Protein AF-A0A929Q102-F1 (afdb_monomer)

Structure (mmCIF, N/CA/C/O backbone):
data_AF-A0A929Q102-F1
#
_entry.id   AF-A0A929Q102-F1
#
loop_
_atom_site.group_PDB
_atom_site.id
_atom_site.type_symbol
_atom_site.label_atom_id
_atom_site.label_alt_id
_atom_site.label_comp_id
_atom_site.label_asym_id
_atom_site.label_entity_id
_atom_site.label_seq_id
_atom_site.pdbx_PDB_ins_code
_atom_site.Cartn_x
_atom_site.Cartn_y
_atom_site.Cartn_z
_atom_site.occupancy
_atom_site.B_iso_or_equiv
_atom_site.auth_seq_id
_atom_site.auth_comp_id
_atom_site.auth_asym_id
_atom_site.auth_atom_id
_atom_site.pdbx_PDB_model_num
ATOM 1 N N . MET A 1 1 ? -25.336 9.076 -2.801 1.00 55.66 1 MET A N 1
ATOM 2 C CA . MET A 1 1 ? -25.844 7.692 -2.845 1.00 55.66 1 MET A CA 1
ATOM 3 C C . MET A 1 1 ? -24.994 6.953 -3.871 1.00 55.66 1 MET A C 1
ATOM 5 O O . MET A 1 1 ? -24.786 7.518 -4.936 1.00 55.66 1 MET A O 1
ATOM 9 N N . ILE A 1 2 ? -24.391 5.815 -3.520 1.00 74.69 2 ILE A N 1
ATOM 10 C CA . ILE A 1 2 ? -23.643 4.967 -4.466 1.00 74.69 2 ILE A CA 1
ATOM 11 C C . ILE A 1 2 ? -24.562 3.792 -4.790 1.00 74.69 2 ILE A C 1
ATOM 13 O O . ILE A 1 2 ? -25.011 3.123 -3.863 1.00 74.69 2 ILE A O 1
ATOM 17 N N . THR A 1 3 ? -24.851 3.573 -6.069 1.00 87.88 3 THR A N 1
ATOM 18 C CA . THR A 1 3 ? -25.606 2.407 -6.546 1.00 87.88 3 THR A CA 1
ATOM 19 C C . THR A 1 3 ? -24.608 1.352 -7.002 1.00 87.88 3 THR A C 1
ATOM 21 O O . THR A 1 3 ? -23.727 1.654 -7.806 1.00 87.88 3 THR A O 1
ATOM 24 N N . VAL A 1 4 ? -24.722 0.136 -6.470 1.00 87.56 4 VAL A N 1
ATOM 25 C CA . VAL A 1 4 ? -23.859 -0.998 -6.823 1.00 87.56 4 VAL A CA 1
ATOM 26 C C . VAL A 1 4 ? -24.711 -2.032 -7.547 1.00 87.56 4 VAL A C 1
ATOM 28 O O . VAL A 1 4 ? -25.770 -2.406 -7.056 1.00 87.56 4 VAL A O 1
ATOM 31 N N . ILE A 1 5 ? -24.245 -2.473 -8.713 1.00 91.44 5 ILE A N 1
ATOM 32 C CA . ILE A 1 5 ? -24.818 -3.594 -9.462 1.00 91.44 5 ILE A CA 1
ATOM 33 C C . ILE A 1 5 ? -23.846 -4.757 -9.285 1.00 91.44 5 ILE A C 1
ATOM 35 O O . ILE A 1 5 ? -22.644 -4.580 -9.486 1.00 91.44 5 ILE A O 1
ATOM 39 N N . THR A 1 6 ? -24.344 -5.914 -8.864 1.00 91.75 6 THR A N 1
ATOM 40 C CA . THR A 1 6 ? -23.523 -7.093 -8.580 1.00 91.75 6 THR A CA 1
ATOM 41 C C . THR A 1 6 ? -24.236 -8.362 -9.031 1.00 91.75 6 THR A C 1
ATOM 43 O O . THR A 1 6 ? -25.463 -8.408 -9.048 1.00 91.75 6 THR A O 1
ATOM 46 N N . ASN A 1 7 ? -23.456 -9.371 -9.411 1.00 95.19 7 ASN A N 1
ATOM 47 C CA . ASN A 1 7 ? -23.911 -10.726 -9.727 1.00 95.19 7 ASN A CA 1
ATOM 48 C C . ASN A 1 7 ? -23.727 -11.698 -8.546 1.00 95.19 7 ASN A C 1
ATOM 50 O O . ASN A 1 7 ? -23.869 -12.902 -8.731 1.00 95.19 7 ASN A O 1
ATOM 54 N N . LEU A 1 8 ? -23.343 -11.184 -7.374 1.00 94.69 8 LEU A N 1
ATOM 55 C CA . LEU A 1 8 ? -23.191 -11.969 -6.152 1.00 94.69 8 LEU A CA 1
ATOM 56 C C . LEU A 1 8 ? -24.557 -12.380 -5.602 1.00 94.69 8 LEU A C 1
ATOM 58 O O . LEU A 1 8 ? -25.518 -11.612 -5.685 1.00 94.69 8 LEU A O 1
ATOM 62 N N . ASP A 1 9 ? -24.608 -13.582 -5.037 1.00 94.88 9 ASP A N 1
ATOM 63 C CA . ASP A 1 9 ? -25.824 -14.147 -4.473 1.00 94.88 9 ASP A CA 1
ATOM 64 C C . ASP A 1 9 ? -26.293 -13.338 -3.238 1.00 94.88 9 ASP A C 1
ATOM 66 O O . ASP A 1 9 ? -25.482 -13.085 -2.340 1.00 94.88 9 ASP A O 1
ATOM 70 N N . PRO A 1 10 ? -27.567 -12.897 -3.174 1.00 90.56 10 PRO A N 1
ATOM 71 C CA . PRO A 1 10 ? -28.077 -12.098 -2.055 1.00 90.56 10 PRO A CA 1
ATOM 72 C C . PRO A 1 10 ? -28.204 -12.847 -0.721 1.00 90.56 10 PRO A C 1
ATOM 74 O O . PRO A 1 10 ? -28.296 -12.198 0.323 1.00 90.56 10 PRO A O 1
ATOM 77 N N . GLU A 1 11 ? -28.274 -14.177 -0.747 1.00 92.31 11 GLU A N 1
ATOM 78 C CA . GLU A 1 11 ? -28.385 -15.040 0.432 1.00 92.31 11 GLU A CA 1
ATOM 79 C C . GLU A 1 11 ? -26.999 -15.329 1.025 1.00 92.31 11 GLU A C 1
ATOM 81 O O . GLU A 1 11 ? -26.861 -15.431 2.245 1.00 92.31 11 GLU A O 1
ATOM 86 N N . GLU A 1 12 ? -25.964 -15.393 0.180 1.00 95.56 12 GLU A N 1
ATOM 87 C CA . GLU A 1 12 ? -24.568 -15.569 0.601 1.00 95.56 12 GLU A CA 1
ATOM 88 C C . GLU A 1 12 ? -23.888 -14.247 1.000 1.00 95.56 12 GLU A C 1
ATOM 90 O O . GLU A 1 12 ? -23.135 -14.214 1.974 1.00 95.56 12 GLU A O 1
ATOM 95 N N . PHE A 1 13 ? -24.152 -13.150 0.278 1.00 93.56 13 PHE A N 1
ATOM 96 C CA . PHE A 1 13 ? -23.498 -11.854 0.495 1.00 93.56 13 PHE A CA 1
ATOM 97 C C . PHE A 1 13 ? -24.493 -10.794 0.949 1.00 93.56 13 PHE A C 1
ATOM 99 O O . PHE A 1 13 ? -25.206 -10.177 0.148 1.00 93.56 13 PHE A O 1
ATOM 106 N N . ILE A 1 14 ? -24.481 -10.498 2.246 1.00 93.62 14 ILE A N 1
ATOM 107 C CA . ILE A 1 14 ? -25.347 -9.457 2.789 1.00 93.62 14 ILE A CA 1
ATOM 108 C C . ILE A 1 14 ? -24.829 -8.066 2.409 1.00 93.62 14 ILE A C 1
ATOM 110 O O . ILE A 1 14 ? -23.689 -7.856 1.992 1.00 93.62 14 ILE A O 1
ATOM 114 N N . THR A 1 15 ? -25.676 -7.053 2.595 1.00 90.06 15 THR A N 1
ATOM 115 C CA . THR A 1 15 ? -25.350 -5.663 2.229 1.00 90.06 15 THR A CA 1
ATOM 116 C C . THR A 1 15 ? -24.032 -5.167 2.839 1.00 90.06 15 THR A C 1
ATOM 118 O O . THR A 1 15 ? -23.326 -4.373 2.212 1.00 90.06 15 THR A O 1
ATOM 121 N N . ASP A 1 16 ? -23.682 -5.608 4.047 1.00 89.88 16 ASP A N 1
ATOM 122 C CA . ASP A 1 16 ? -22.432 -5.205 4.692 1.00 89.88 16 ASP A CA 1
ATOM 123 C C . ASP A 1 16 ? -21.192 -5.843 4.048 1.00 89.88 16 ASP A C 1
ATOM 125 O O . ASP A 1 16 ? -20.168 -5.164 3.935 1.00 89.88 16 ASP A O 1
ATOM 129 N N . ASP A 1 17 ? -21.299 -7.057 3.502 1.00 92.69 17 ASP A N 1
ATOM 130 C CA . ASP A 1 17 ? -20.223 -7.679 2.721 1.00 92.69 17 ASP A CA 1
ATOM 131 C C . ASP A 1 17 ? -19.980 -6.904 1.427 1.00 92.69 17 ASP A C 1
ATOM 133 O O . ASP A 1 17 ? -18.840 -6.589 1.080 1.00 92.69 17 ASP A O 1
ATOM 137 N N . ILE A 1 18 ? -21.056 -6.496 0.746 1.00 91.94 18 ILE A N 1
ATOM 138 C CA . ILE A 1 18 ? -20.966 -5.676 -0.470 1.00 91.94 18 ILE A CA 1
ATOM 139 C C . ILE A 1 18 ? -20.301 -4.326 -0.174 1.00 91.94 18 ILE A C 1
ATOM 141 O O . ILE A 1 18 ? -19.446 -3.865 -0.942 1.00 91.94 18 ILE A O 1
ATOM 145 N N . LYS A 1 19 ? -20.642 -3.686 0.953 1.00 88.25 19 LYS A N 1
ATOM 146 C CA . LYS A 1 19 ? -19.970 -2.453 1.395 1.00 88.25 19 LYS A CA 1
ATOM 147 C C . LYS A 1 19 ? -18.484 -2.687 1.640 1.00 88.25 19 LYS A C 1
ATOM 149 O O . LYS A 1 19 ? -17.676 -1.841 1.249 1.00 88.25 19 LYS A O 1
ATOM 154 N N . GLU A 1 20 ? -18.120 -3.801 2.266 1.00 88.88 20 GLU A N 1
ATOM 155 C CA . GLU A 1 20 ? -16.725 -4.129 2.549 1.00 88.88 20 GLU A CA 1
ATOM 156 C C . GLU A 1 20 ? -15.939 -4.415 1.266 1.00 88.88 20 GLU A C 1
ATOM 158 O O . GLU A 1 20 ? -14.865 -3.844 1.075 1.00 88.88 20 GLU A O 1
ATOM 163 N N . ILE A 1 21 ? -16.495 -5.183 0.326 1.00 90.81 21 ILE A N 1
ATOM 164 C CA . ILE A 1 21 ? -15.897 -5.411 -0.999 1.00 90.81 21 ILE A CA 1
ATOM 165 C C . ILE A 1 21 ? -15.672 -4.076 -1.717 1.00 90.81 21 ILE A C 1
ATOM 167 O O . ILE A 1 21 ? -14.583 -3.810 -2.234 1.00 90.81 21 ILE A O 1
ATOM 171 N N . TYR A 1 22 ? -16.663 -3.182 -1.703 1.00 88.50 22 TYR A N 1
ATOM 172 C CA . TYR A 1 22 ? -16.520 -1.868 -2.325 1.00 88.50 22 TYR A CA 1
ATOM 173 C C . TYR A 1 22 ? -15.463 -0.999 -1.618 1.00 88.50 22 TYR A C 1
ATOM 175 O O . TYR A 1 22 ? -14.713 -0.261 -2.268 1.00 88.50 22 TYR A O 1
ATOM 183 N N . ARG A 1 23 ? -15.346 -1.112 -0.289 1.00 86.44 23 ARG A N 1
ATOM 184 C CA . ARG A 1 23 ? -14.287 -0.463 0.498 1.00 86.44 23 ARG A CA 1
ATOM 185 C C . ARG A 1 23 ? -12.903 -1.010 0.140 1.00 86.44 23 ARG A C 1
ATOM 187 O O . ARG A 1 23 ? -11.957 -0.220 0.064 1.00 86.44 23 ARG A O 1
ATOM 194 N N . LEU A 1 24 ? -12.775 -2.321 -0.074 1.00 88.19 24 LEU A N 1
ATOM 195 C CA . LEU A 1 24 ? -11.539 -2.977 -0.514 1.00 88.19 24 LEU A CA 1
ATOM 196 C C . LEU A 1 24 ? -11.148 -2.524 -1.922 1.00 88.19 24 LEU A C 1
ATOM 198 O O . LEU A 1 24 ? -10.006 -2.122 -2.121 1.00 88.19 24 LEU A O 1
ATOM 202 N N . ARG A 1 25 ? -12.101 -2.443 -2.856 1.00 90.50 25 ARG A N 1
ATOM 203 C CA . ARG A 1 25 ? -11.879 -1.889 -4.203 1.00 90.50 25 ARG A CA 1
ATOM 204 C C . ARG A 1 25 ? -11.279 -0.478 -4.156 1.00 90.50 25 ARG A C 1
ATOM 206 O O . ARG A 1 25 ? -10.362 -0.165 -4.906 1.00 90.50 25 ARG A O 1
ATOM 213 N N . TRP A 1 26 ? -11.759 0.379 -3.252 1.00 88.88 26 TRP A N 1
ATOM 214 C CA . TRP A 1 26 ? -11.200 1.724 -3.070 1.00 88.88 26 TRP A CA 1
ATOM 215 C C . TRP A 1 26 ? -9.747 1.715 -2.562 1.00 88.88 26 TRP A C 1
ATOM 217 O O . TRP A 1 26 ? -8.992 2.648 -2.844 1.00 88.88 26 TRP A O 1
ATOM 227 N N . GLN A 1 27 ? -9.320 0.681 -1.827 1.00 85.81 27 GLN A N 1
ATOM 228 C CA . GLN A 1 27 ? -7.918 0.573 -1.406 1.00 85.81 27 GLN A CA 1
ATOM 229 C C . GLN A 1 27 ? -6.967 0.472 -2.605 1.00 85.81 27 GLN A C 1
ATOM 231 O O . GLN A 1 27 ? -5.869 1.023 -2.531 1.00 85.81 27 GLN A O 1
ATOM 236 N N . GLU A 1 28 ? -7.404 -0.114 -3.722 1.00 89.56 28 GLU A N 1
ATOM 237 C CA . GLU A 1 28 ? -6.617 -0.158 -4.961 1.00 89.56 28 GLU A CA 1
ATOM 238 C C . GLU A 1 28 ? -6.394 1.244 -5.545 1.00 89.56 28 GLU A C 1
ATOM 240 O O . GLU A 1 28 ? -5.280 1.591 -5.934 1.00 89.56 28 GLU A O 1
ATOM 245 N N . GLU A 1 29 ? -7.404 2.121 -5.516 1.00 90.94 29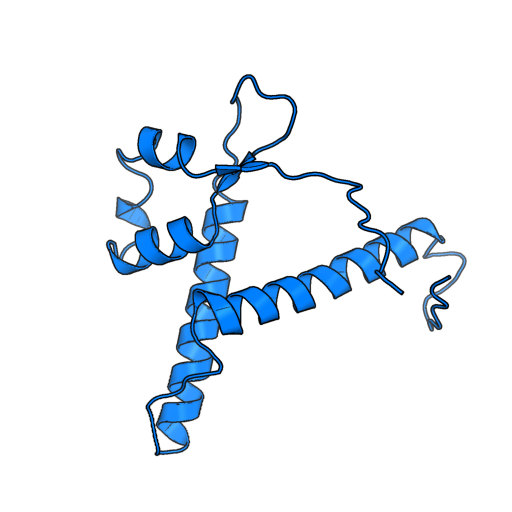 GLU A N 1
ATOM 246 C CA . GLU A 1 29 ? -7.243 3.518 -5.951 1.00 90.94 29 GLU A CA 1
ATOM 247 C C . GLU A 1 29 ? -6.236 4.282 -5.078 1.00 90.94 29 GLU A C 1
ATOM 249 O O . GLU A 1 29 ? -5.447 5.097 -5.571 1.00 90.94 29 GLU A O 1
ATOM 254 N N . ILE A 1 30 ? -6.225 4.003 -3.771 1.00 88.31 30 ILE A N 1
ATOM 255 C CA . ILE A 1 30 ? -5.213 4.538 -2.854 1.00 88.31 30 ILE A CA 1
ATOM 256 C C . ILE A 1 30 ? -3.827 3.985 -3.218 1.00 88.31 30 ILE A C 1
ATOM 258 O O . ILE A 1 30 ? -2.855 4.743 -3.216 1.00 88.31 30 ILE A O 1
ATOM 262 N N . GLY A 1 31 ? -3.730 2.699 -3.565 1.00 90.06 31 GLY A N 1
ATOM 263 C CA . GLY A 1 31 ? -2.505 2.071 -4.059 1.00 90.06 31 GLY A CA 1
ATOM 264 C C . GLY A 1 31 ? -1.956 2.763 -5.303 1.00 90.06 31 GLY A C 1
ATOM 265 O O . GLY A 1 31 ? -0.801 3.191 -5.304 1.00 90.06 31 GLY A O 1
ATOM 266 N N . PHE A 1 32 ? -2.795 2.998 -6.312 1.00 91.81 32 PHE A N 1
ATOM 267 C CA . PHE A 1 32 ? -2.404 3.742 -7.512 1.00 91.81 32 PHE A CA 1
ATOM 268 C C . PHE A 1 32 ? -1.990 5.183 -7.216 1.00 91.81 32 PHE A C 1
ATOM 270 O O . PHE A 1 32 ? -1.037 5.680 -7.818 1.00 91.81 32 PHE A O 1
ATOM 277 N N . ARG A 1 33 ? -2.652 5.861 -6.271 1.00 91.50 33 ARG A N 1
ATOM 278 C CA . ARG A 1 33 ? -2.238 7.205 -5.839 1.00 91.50 33 ARG A CA 1
ATOM 279 C C . ARG A 1 33 ? -0.833 7.198 -5.243 1.00 91.50 33 ARG A C 1
ATOM 281 O O . ARG A 1 33 ? -0.053 8.100 -5.528 1.00 91.50 33 ARG A O 1
ATOM 288 N N . ILE A 1 34 ? -0.512 6.194 -4.433 1.00 90.44 34 ILE A N 1
ATOM 289 C CA . ILE A 1 34 ? 0.822 6.022 -3.848 1.00 90.44 34 ILE A CA 1
ATOM 290 C C . ILE A 1 34 ? 1.850 5.686 -4.934 1.00 90.44 34 ILE A C 1
ATOM 292 O O . ILE A 1 34 ? 2.929 6.272 -4.942 1.00 90.44 34 ILE A O 1
ATOM 296 N N . LEU A 1 35 ? 1.520 4.786 -5.862 1.00 92.25 35 LEU A N 1
ATOM 297 C CA . LEU A 1 35 ? 2.387 4.428 -6.987 1.00 92.25 35 LEU A CA 1
ATOM 298 C C . LEU A 1 35 ? 2.733 5.648 -7.849 1.00 92.25 35 LEU A C 1
ATOM 300 O O . LEU A 1 35 ? 3.902 5.883 -8.143 1.00 92.25 35 LEU A O 1
ATOM 304 N N . LYS A 1 36 ? 1.735 6.456 -8.218 1.00 92.12 36 LYS A N 1
ATOM 305 C CA . LYS A 1 36 ? 1.956 7.680 -8.998 1.00 92.12 36 LYS A CA 1
ATOM 306 C C . LYS A 1 36 ? 2.697 8.737 -8.183 1.00 92.12 36 LYS A C 1
ATOM 308 O O . LYS A 1 36 ? 3.732 9.209 -8.615 1.00 92.12 36 LYS A O 1
ATOM 313 N N . GLY A 1 37 ? 2.229 9.046 -6.974 1.00 90.25 37 GLY A N 1
ATOM 314 C CA . GLY A 1 37 ? 2.785 10.139 -6.176 1.00 90.25 37 GLY A CA 1
ATOM 315 C C . GLY A 1 37 ? 4.125 9.821 -5.509 1.00 90.25 37 GLY A C 1
ATOM 316 O O . GLY A 1 37 ? 5.096 10.543 -5.686 1.00 90.25 37 GLY A O 1
ATOM 317 N N . SER A 1 38 ? 4.191 8.757 -4.707 1.00 88.56 38 SER A N 1
ATOM 318 C CA . SER A 1 38 ? 5.381 8.440 -3.902 1.00 88.56 38 SER A CA 1
ATOM 319 C C . SER A 1 38 ? 6.441 7.641 -4.660 1.00 88.56 38 SER A C 1
ATOM 321 O O . SER A 1 38 ? 7.603 7.680 -4.272 1.00 88.56 38 SER A O 1
ATOM 323 N N . LEU A 1 39 ? 6.052 6.909 -5.708 1.00 89.25 39 LEU A N 1
ATOM 324 C CA . LEU A 1 39 ? 6.966 6.106 -6.532 1.00 89.25 39 LEU A CA 1
ATOM 325 C C . LEU A 1 39 ? 7.124 6.647 -7.960 1.00 89.25 39 LEU A C 1
ATOM 327 O O . LEU A 1 39 ? 7.777 6.003 -8.783 1.00 89.25 39 LEU A O 1
ATOM 331 N N . ALA A 1 40 ? 6.555 7.824 -8.244 1.00 91.12 40 ALA A N 1
ATOM 332 C CA . ALA A 1 40 ? 6.686 8.533 -9.514 1.00 91.12 40 ALA A CA 1
ATOM 333 C C . ALA A 1 40 ? 6.352 7.653 -10.731 1.00 91.12 40 ALA A C 1
ATOM 335 O O . ALA A 1 40 ? 7.059 7.673 -11.738 1.00 91.12 40 ALA A O 1
ATOM 336 N N . LEU A 1 41 ? 5.327 6.795 -10.643 1.00 92.38 41 LEU A N 1
ATOM 337 C CA . LEU A 1 41 ? 4.955 5.898 -11.749 1.00 92.38 41 LEU A CA 1
ATOM 338 C C . LEU A 1 41 ? 4.556 6.662 -13.023 1.00 92.38 41 LEU A C 1
ATOM 340 O O . LEU A 1 41 ? 4.731 6.142 -14.117 1.00 92.38 41 LEU A O 1
ATOM 344 N N . ASP A 1 42 ? 4.061 7.888 -12.884 1.00 91.88 42 ASP A N 1
ATOM 345 C CA . ASP A 1 42 ? 3.752 8.805 -13.988 1.00 91.88 42 ASP A CA 1
ATOM 346 C C . ASP A 1 42 ? 4.992 9.471 -14.617 1.00 91.88 42 ASP A C 1
ATOM 348 O O . ASP A 1 42 ? 4.884 10.071 -15.683 1.00 91.88 42 ASP A O 1
ATOM 352 N N . SER A 1 43 ? 6.167 9.324 -13.999 1.00 92.56 43 SER A N 1
ATOM 353 C CA . SER A 1 43 ? 7.450 9.859 -14.465 1.00 92.56 43 SER A CA 1
ATOM 354 C C . SER A 1 43 ? 8.426 8.708 -14.747 1.00 92.56 43 SER A C 1
ATOM 356 O O . SER A 1 43 ? 9.212 8.285 -13.891 1.00 92.56 43 SER A O 1
ATOM 358 N N . ILE A 1 44 ? 8.325 8.136 -15.947 1.00 93.06 44 ILE A N 1
ATOM 359 C CA . ILE A 1 44 ? 9.199 7.058 -16.439 1.00 93.06 44 ILE A CA 1
ATOM 360 C C . ILE A 1 44 ? 10.347 7.676 -17.240 1.00 93.06 44 ILE A C 1
ATOM 362 O O . ILE A 1 44 ? 10.129 8.581 -18.044 1.00 93.06 44 ILE A O 1
ATOM 366 N N . HIS A 1 45 ? 11.570 7.199 -17.011 1.00 91.69 45 HIS A N 1
ATOM 367 C CA . HIS A 1 45 ? 12.774 7.791 -17.611 1.00 91.69 45 HIS A CA 1
ATOM 368 C C . HIS A 1 45 ? 13.188 7.079 -18.900 1.00 91.69 45 HIS A C 1
ATOM 370 O O . HIS A 1 45 ? 13.794 7.677 -19.794 1.00 91.69 45 HIS A O 1
ATOM 376 N N . SER A 1 46 ? 12.869 5.792 -18.998 1.00 94.25 46 SER A N 1
ATOM 377 C CA . SER A 1 46 ? 13.197 4.963 -20.147 1.00 94.25 46 SER A CA 1
ATOM 378 C C . SER A 1 46 ? 12.406 5.334 -21.395 1.00 94.25 46 SER A C 1
ATOM 380 O O . SER A 1 46 ? 11.224 5.655 -21.342 1.00 94.25 46 SER A O 1
ATOM 382 N N . ARG A 1 47 ? 13.076 5.225 -22.547 1.00 93.81 47 ARG A N 1
ATOM 383 C CA . ARG A 1 47 ? 12.471 5.406 -23.879 1.00 93.81 47 ARG A CA 1
ATOM 384 C C . ARG A 1 47 ? 12.269 4.093 -24.639 1.00 93.81 47 ARG A C 1
ATOM 386 O O . ARG A 1 47 ? 11.510 4.063 -25.597 1.00 93.81 47 ARG A O 1
ATOM 393 N N . LYS A 1 48 ? 12.967 3.024 -24.235 1.00 97.19 48 LYS A N 1
ATOM 394 C CA . LYS A 1 48 ? 12.804 1.676 -24.795 1.00 97.19 48 LYS A CA 1
ATOM 395 C C . LYS A 1 48 ? 11.662 0.961 -24.084 1.00 97.19 48 LYS A C 1
ATOM 397 O O . LYS A 1 48 ? 11.626 0.977 -22.857 1.00 97.19 48 LYS A O 1
ATOM 402 N N . GLU A 1 49 ? 10.792 0.307 -24.845 1.00 96.56 49 GLU A N 1
ATOM 403 C CA . GLU A 1 49 ? 9.603 -0.388 -24.335 1.00 96.56 49 GLU A CA 1
ATOM 404 C C . GLU A 1 49 ? 9.933 -1.398 -23.227 1.00 96.56 49 GLU A C 1
ATOM 406 O O . GLU A 1 49 ? 9.362 -1.339 -22.142 1.00 96.56 49 GLU A O 1
ATOM 411 N N . GLU A 1 50 ? 10.929 -2.252 -23.453 1.00 97.06 50 GLU A N 1
ATOM 412 C CA . GLU A 1 50 ? 11.391 -3.259 -22.487 1.00 97.06 50 GLU A CA 1
ATOM 413 C C . GLU A 1 50 ? 11.759 -2.633 -21.132 1.00 97.06 50 GLU A C 1
ATOM 415 O O . GLU A 1 50 ? 11.374 -3.122 -20.068 1.00 97.06 50 GLU A O 1
ATOM 420 N N . ASN A 1 51 ? 12.454 -1.493 -21.167 1.00 96.38 51 ASN A N 1
ATOM 421 C CA . ASN A 1 51 ? 12.876 -0.788 -19.963 1.00 96.38 51 ASN A CA 1
ATOM 422 C C . ASN A 1 51 ? 11.713 -0.042 -19.292 1.00 96.38 51 ASN A C 1
ATOM 424 O O . ASN A 1 51 ? 11.674 0.036 -18.067 1.00 96.38 51 ASN A O 1
ATOM 428 N N . ILE A 1 52 ? 10.752 0.475 -20.067 1.00 96.25 52 ILE A N 1
ATOM 429 C CA . ILE A 1 52 ? 9.516 1.074 -19.537 1.00 96.25 52 ILE A CA 1
ATOM 430 C C . ILE A 1 52 ? 8.742 0.023 -18.737 1.00 96.25 52 ILE A C 1
ATOM 432 O O . ILE A 1 52 ? 8.365 0.268 -17.589 1.00 96.25 52 ILE A O 1
ATOM 436 N N . ILE A 1 53 ? 8.557 -1.167 -19.313 1.00 96.75 53 ILE A N 1
ATOM 437 C CA . ILE A 1 53 ? 7.899 -2.297 -18.651 1.00 96.75 53 ILE A CA 1
ATOM 438 C C . ILE A 1 53 ? 8.666 -2.679 -17.376 1.00 96.75 53 ILE A C 1
ATOM 440 O O . ILE A 1 53 ? 8.064 -2.820 -16.308 1.00 96.75 53 ILE A O 1
ATOM 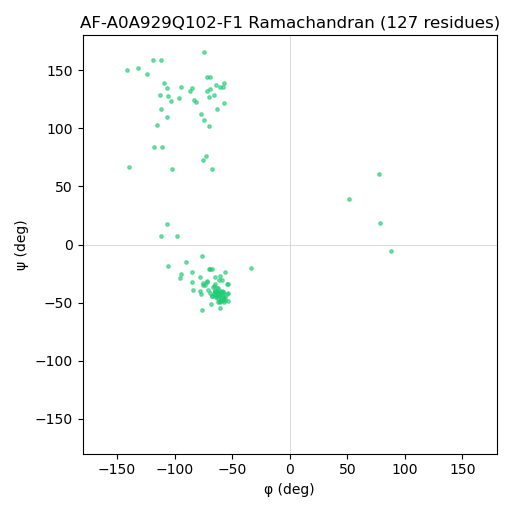444 N N . GLY A 1 54 ? 9.997 -2.767 -17.456 1.00 96.88 54 GLY A N 1
ATOM 445 C CA . GLY A 1 54 ? 10.860 -3.029 -16.303 1.00 96.88 54 GLY A CA 1
ATOM 446 C C . GLY A 1 54 ? 10.706 -2.003 -15.175 1.00 96.88 54 GLY A C 1
ATOM 447 O O . GLY A 1 54 ? 10.550 -2.387 -14.014 1.00 96.88 54 GLY A O 1
ATOM 448 N N . GLU A 1 55 ? 10.680 -0.705 -15.491 1.00 95.12 55 GLU A N 1
ATOM 449 C CA . GLU A 1 55 ? 10.466 0.364 -14.506 1.00 95.12 55 GLU A CA 1
ATOM 450 C C . 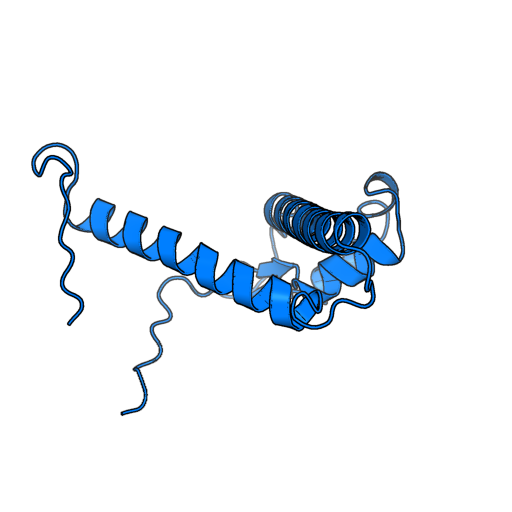GLU A 1 55 ? 9.099 0.248 -13.818 1.00 95.12 55 GLU A C 1
ATOM 452 O O . GLU A 1 55 ? 9.010 0.402 -12.595 1.00 95.12 55 GLU A O 1
ATOM 457 N N . ILE A 1 56 ? 8.040 -0.054 -14.575 1.00 95.50 56 ILE A N 1
ATOM 458 C CA . ILE A 1 56 ? 6.689 -0.246 -14.029 1.00 95.50 56 ILE A CA 1
ATOM 459 C C . ILE A 1 56 ? 6.686 -1.410 -13.034 1.00 95.50 56 ILE A C 1
ATOM 461 O O . ILE A 1 56 ? 6.230 -1.251 -11.897 1.00 95.50 56 ILE A O 1
ATOM 465 N N . PHE A 1 57 ? 7.239 -2.563 -13.419 1.00 95.81 57 PHE A N 1
ATOM 466 C CA . PHE A 1 57 ? 7.291 -3.735 -12.544 1.00 95.81 57 PHE A CA 1
ATOM 467 C C . PHE A 1 57 ? 8.190 -3.528 -11.325 1.00 95.81 57 PHE A C 1
ATOM 469 O O . PHE A 1 57 ? 7.834 -3.976 -10.232 1.00 95.81 57 PHE A O 1
ATOM 476 N N . ALA A 1 58 ? 9.310 -2.817 -11.458 1.00 92.88 58 ALA A N 1
ATOM 477 C CA . ALA A 1 58 ? 10.172 -2.477 -10.328 1.00 92.88 58 ALA A CA 1
ATOM 478 C C . ALA A 1 58 ? 9.436 -1.592 -9.308 1.00 92.88 58 ALA A C 1
ATOM 480 O O . ALA A 1 58 ? 9.432 -1.893 -8.110 1.00 92.88 58 ALA A O 1
ATOM 481 N N . LYS A 1 59 ? 8.741 -0.544 -9.776 1.00 92.38 59 LYS A N 1
ATOM 482 C CA . LYS A 1 59 ? 7.926 0.340 -8.925 1.00 92.38 59 LYS A CA 1
ATOM 483 C C . LYS A 1 59 ? 6.776 -0.426 -8.258 1.00 92.38 59 LYS A C 1
ATOM 485 O O . LYS A 1 5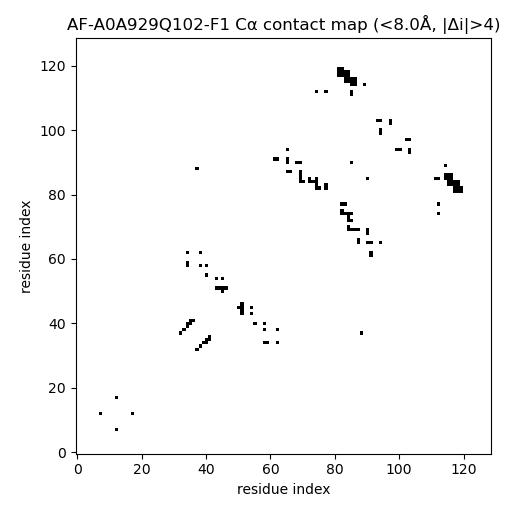9 ? 6.557 -0.268 -7.057 1.00 92.38 59 LYS A O 1
ATOM 490 N N . LEU A 1 60 ? 6.087 -1.306 -8.988 1.00 94.44 60 LEU A N 1
ATOM 491 C CA . LEU A 1 60 ? 5.020 -2.150 -8.437 1.00 94.44 60 LEU A CA 1
ATOM 492 C C . LEU A 1 60 ? 5.545 -3.129 -7.375 1.00 94.44 60 LEU A C 1
ATOM 494 O O . LEU A 1 60 ? 4.955 -3.275 -6.303 1.00 94.44 60 LEU A O 1
ATOM 498 N N . THR A 1 61 ? 6.688 -3.759 -7.639 1.00 92.69 61 THR A N 1
ATOM 499 C CA . THR A 1 61 ? 7.350 -4.672 -6.697 1.00 92.69 61 THR A CA 1
ATOM 500 C C . THR A 1 61 ? 7.734 -3.945 -5.412 1.00 92.69 61 THR A C 1
ATOM 502 O O . THR A 1 61 ? 7.471 -4.441 -4.313 1.00 92.69 61 THR A O 1
ATOM 505 N N . LEU A 1 62 ? 8.287 -2.736 -5.529 1.00 90.38 62 LEU A N 1
ATOM 506 C CA . LEU A 1 62 ? 8.626 -1.903 -4.381 1.00 90.38 62 LEU A CA 1
ATOM 507 C C . LEU A 1 62 ? 7.381 -1.498 -3.579 1.00 90.38 62 LEU A C 1
ATOM 509 O O . LEU A 1 62 ? 7.391 -1.598 -2.352 1.00 90.38 62 LEU A O 1
ATOM 513 N N . TYR A 1 63 ? 6.288 -1.109 -4.243 1.00 92.19 63 TYR A N 1
ATOM 514 C CA . TYR A 1 63 ? 5.008 -0.842 -3.579 1.00 92.19 63 TYR A CA 1
ATOM 515 C C . TYR A 1 63 ? 4.525 -2.051 -2.764 1.00 92.19 63 TYR A C 1
ATOM 517 O O . TYR A 1 63 ? 4.194 -1.908 -1.581 1.00 92.19 63 TYR A O 1
ATOM 525 N N . ASN A 1 64 ? 4.545 -3.244 -3.362 1.00 91.81 64 ASN A N 1
ATOM 526 C CA . ASN A 1 64 ? 4.128 -4.482 -2.704 1.00 91.81 64 ASN A CA 1
ATOM 527 C C . ASN A 1 64 ? 5.007 -4.803 -1.491 1.00 91.81 64 ASN A C 1
ATOM 529 O O . ASN A 1 64 ? 4.491 -5.149 -0.423 1.00 91.81 64 ASN A O 1
ATOM 533 N N . LEU A 1 65 ? 6.323 -4.615 -1.612 1.00 88.38 65 LEU A N 1
ATOM 534 C CA . LEU A 1 65 ? 7.263 -4.802 -0.512 1.00 88.38 65 LEU A CA 1
ATOM 535 C C . LEU A 1 65 ? 6.991 -3.826 0.642 1.00 88.38 65 LEU A C 1
ATOM 537 O O . LEU A 1 65 ? 6.841 -4.255 1.790 1.00 88.38 65 LEU A O 1
ATOM 541 N N . CYS A 1 66 ? 6.856 -2.530 0.346 1.00 88.06 66 CYS A N 1
ATOM 542 C CA . CYS A 1 66 ? 6.503 -1.494 1.321 1.00 88.06 66 CYS A CA 1
ATOM 543 C C . CYS A 1 66 ? 5.179 -1.813 2.029 1.00 88.06 66 CYS A C 1
ATOM 545 O O . CYS A 1 66 ? 5.089 -1.729 3.257 1.00 88.06 66 CYS A O 1
ATOM 547 N N . SER A 1 67 ? 4.159 -2.222 1.269 1.00 88.94 67 SER A N 1
ATOM 548 C CA . SER A 1 67 ? 2.851 -2.620 1.795 1.00 88.94 67 SER A CA 1
ATOM 549 C C . SER A 1 67 ? 2.970 -3.822 2.735 1.00 88.94 67 SER A C 1
ATOM 551 O O . SER A 1 67 ? 2.440 -3.807 3.854 1.00 88.94 67 SER A O 1
ATOM 553 N N . ARG A 1 68 ? 3.753 -4.839 2.352 1.00 87.12 68 ARG A N 1
ATOM 554 C CA . ARG A 1 68 ? 3.982 -6.025 3.183 1.00 87.12 68 ARG A CA 1
ATOM 555 C C . ARG A 1 68 ? 4.702 -5.677 4.480 1.00 87.12 68 ARG A C 1
ATOM 557 O O . ARG A 1 68 ? 4.263 -6.124 5.542 1.00 87.12 68 ARG A O 1
ATOM 564 N N . VAL A 1 69 ? 5.752 -4.857 4.426 1.00 83.44 69 VAL A N 1
ATOM 565 C CA . VAL A 1 69 ? 6.484 -4.386 5.616 1.00 83.44 69 VAL A CA 1
ATOM 566 C C . VAL A 1 69 ? 5.549 -3.601 6.536 1.00 83.44 69 VAL A C 1
ATOM 568 O O . VAL A 1 69 ? 5.445 -3.918 7.721 1.00 83.44 69 VAL A O 1
ATOM 571 N N . ARG A 1 70 ? 4.791 -2.646 5.988 1.00 83.88 70 ARG A N 1
ATOM 572 C CA . ARG A 1 70 ? 3.823 -1.824 6.730 1.00 83.88 70 ARG A CA 1
ATOM 573 C C . ARG A 1 70 ? 2.754 -2.656 7.441 1.00 83.88 70 ARG A C 1
ATOM 575 O O . ARG A 1 70 ? 2.402 -2.340 8.574 1.00 83.88 70 ARG A O 1
ATOM 582 N N . ASN A 1 71 ? 2.245 -3.705 6.798 1.00 81.81 71 ASN A N 1
ATOM 583 C CA . ASN A 1 71 ? 1.219 -4.579 7.375 1.00 81.81 71 ASN A CA 1
ATOM 584 C C . ASN A 1 71 ? 1.785 -5.584 8.392 1.00 81.81 71 ASN A C 1
ATOM 586 O O . ASN A 1 71 ? 1.082 -5.981 9.323 1.00 81.81 71 ASN A O 1
ATOM 590 N N . THR A 1 72 ? 3.052 -5.977 8.240 1.00 80.38 72 THR A N 1
ATOM 591 C CA . THR A 1 72 ? 3.741 -6.897 9.165 1.00 80.38 72 THR A CA 1
ATOM 592 C C . THR A 1 72 ? 4.172 -6.179 10.440 1.00 80.38 72 THR A C 1
ATOM 594 O O . THR A 1 72 ? 4.018 -6.710 11.540 1.00 80.38 72 THR A O 1
ATOM 597 N N . LEU A 1 73 ? 4.657 -4.942 10.311 1.00 74.06 73 LEU A N 1
ATOM 598 C CA . LEU A 1 73 ? 5.025 -4.079 11.426 1.00 74.06 73 LEU A CA 1
ATOM 599 C C . LEU A 1 73 ? 3.766 -3.510 12.093 1.00 74.06 73 LEU A C 1
ATOM 601 O O . LEU A 1 73 ? 3.443 -2.328 11.981 1.00 74.06 73 LEU A O 1
ATOM 605 N N . LYS A 1 74 ? 3.037 -4.359 12.823 1.00 64.38 74 LYS A N 1
ATOM 606 C CA . LYS A 1 74 ? 1.984 -3.896 13.731 1.00 64.38 74 LYS A CA 1
ATOM 607 C C . LYS A 1 74 ? 2.656 -3.194 14.906 1.00 64.38 74 LYS A C 1
ATOM 609 O O . LYS A 1 74 ? 3.158 -3.847 15.819 1.00 64.38 74 LYS A O 1
ATOM 614 N N . ILE A 1 75 ? 2.648 -1.862 14.893 1.00 65.25 75 ILE A N 1
ATOM 615 C CA . ILE A 1 75 ? 3.154 -1.025 15.989 1.00 65.25 75 ILE A CA 1
ATOM 616 C C . ILE A 1 75 ? 2.154 -1.129 17.149 1.00 65.25 75 ILE A C 1
ATOM 618 O O . ILE A 1 75 ? 1.299 -0.272 17.368 1.00 65.25 75 ILE A O 1
ATOM 622 N N . ARG A 1 76 ? 2.204 -2.258 17.861 1.00 53.56 76 ARG A N 1
ATOM 623 C CA . ARG A 1 76 ? 1.395 -2.506 19.052 1.00 53.56 76 ARG A CA 1
ATOM 624 C C . ARG A 1 76 ? 1.919 -1.609 20.175 1.00 53.56 76 ARG A C 1
ATOM 626 O O . ARG A 1 7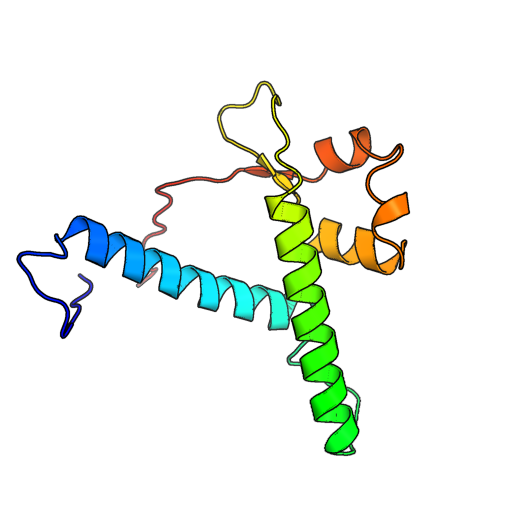6 ? 3.098 -1.662 20.507 1.00 53.56 76 ARG A O 1
ATOM 633 N N . LYS A 1 77 ? 1.005 -0.842 20.781 1.00 53.59 77 LYS A N 1
ATOM 634 C CA . LYS A 1 77 ? 1.195 0.002 21.979 1.00 53.59 77 LYS A CA 1
ATOM 635 C C . LYS A 1 77 ? 1.912 1.344 21.765 1.00 53.59 77 LYS A C 1
ATOM 637 O O . LYS A 1 77 ? 2.898 1.649 22.429 1.00 53.59 77 LYS A O 1
ATOM 642 N N . LEU A 1 78 ? 1.341 2.220 20.942 1.00 59.75 78 LEU A N 1
ATOM 643 C CA . LEU A 1 78 ? 1.389 3.649 21.273 1.00 59.75 78 LEU A CA 1
ATOM 644 C C . LEU A 1 78 ? 0.187 3.927 22.190 1.00 59.75 78 LEU A C 1
ATOM 646 O O . LEU A 1 78 ? -0.913 3.485 21.867 1.00 59.75 78 LEU A O 1
ATOM 650 N N . LYS A 1 79 ? 0.370 4.617 23.327 1.00 61.44 79 LYS A N 1
ATOM 651 C CA . LYS A 1 79 ? -0.740 5.120 24.169 1.00 61.44 79 LYS A CA 1
ATOM 652 C C . LYS A 1 79 ? -1.490 6.232 23.411 1.00 61.44 79 LYS A C 1
ATOM 654 O O . LYS A 1 79 ? -1.389 7.404 23.755 1.00 61.44 79 LYS A O 1
ATOM 659 N N . LYS A 1 80 ? -2.139 5.891 22.299 1.00 66.94 80 LYS A N 1
ATOM 660 C CA . LYS A 1 80 ? -2.816 6.814 21.380 1.00 66.94 80 LYS A CA 1
ATOM 661 C C . LYS A 1 80 ? -4.217 6.293 21.062 1.00 66.94 80 LYS A C 1
ATOM 663 O O . LYS A 1 80 ? -4.449 5.090 21.081 1.00 66.94 80 LYS A O 1
ATOM 668 N N . LYS A 1 81 ? -5.135 7.216 20.748 1.00 74.38 81 LYS A N 1
ATOM 669 C CA . LYS A 1 81 ? -6.563 6.948 20.476 1.00 74.38 81 LYS A CA 1
ATOM 670 C C . LYS A 1 81 ? -6.805 5.974 19.313 1.00 74.38 81 LYS A C 1
ATOM 672 O O . LYS A 1 81 ? -7.802 5.266 19.312 1.00 74.38 81 LYS A O 1
ATOM 677 N N . HIS A 1 82 ? -5.918 5.960 18.319 1.00 75.00 82 HIS A N 1
ATOM 678 C CA . HIS A 1 82 ? -6.066 5.163 17.100 1.00 75.00 82 HIS A CA 1
ATOM 679 C C . HIS A 1 82 ? -4.930 4.156 16.948 1.00 75.00 82 HIS A C 1
ATOM 681 O O . HIS A 1 82 ? -3.845 4.340 17.498 1.00 75.00 82 HIS A O 1
ATOM 687 N N . ILE A 1 83 ? -5.166 3.110 16.155 1.00 76.25 83 ILE A N 1
ATOM 688 C CA . ILE A 1 83 ? -4.102 2.215 15.698 1.00 76.25 83 ILE A CA 1
ATOM 689 C C . ILE A 1 83 ? -3.232 2.997 14.714 1.00 76.25 83 ILE A C 1
ATOM 691 O O . ILE A 1 83 ? -3.734 3.698 13.840 1.00 76.25 83 ILE A O 1
ATOM 695 N N . HIS A 1 84 ? -1.918 2.895 14.872 1.00 78.56 84 HIS A N 1
ATOM 696 C CA . HIS A 1 84 ? -0.952 3.569 14.017 1.00 78.56 84 HIS A CA 1
ATOM 697 C C . HIS A 1 84 ? -0.280 2.558 13.090 1.00 78.56 84 HIS A C 1
ATOM 699 O O . HIS A 1 84 ? 0.161 1.497 13.537 1.00 78.56 84 HIS A O 1
ATOM 705 N N . LYS A 1 85 ? -0.158 2.915 11.811 1.00 80.56 85 LYS A N 1
ATOM 706 C CA . LYS A 1 85 ? 0.666 2.195 10.834 1.00 80.56 85 LYS A CA 1
ATOM 707 C C . LYS A 1 85 ? 1.858 3.040 10.420 1.00 80.56 85 LYS A C 1
ATOM 709 O O . LYS A 1 85 ? 1.840 4.263 10.552 1.00 80.56 85 LYS A O 1
ATOM 714 N N . LEU A 1 86 ? 2.886 2.379 9.899 1.00 83.31 86 LEU A N 1
ATOM 715 C CA . LEU A 1 86 ? 4.034 3.056 9.309 1.00 83.31 86 LEU A CA 1
ATOM 716 C C . LEU A 1 86 ? 3.578 3.987 8.178 1.00 83.31 86 LEU A C 1
ATOM 718 O O . LEU A 1 86 ? 2.684 3.633 7.399 1.00 83.31 86 LEU A O 1
ATOM 722 N N . ASP A 1 87 ? 4.176 5.172 8.114 1.00 85.25 87 ASP A N 1
ATOM 723 C CA . ASP A 1 87 ? 4.010 6.079 6.983 1.00 85.25 87 ASP A CA 1
ATOM 724 C C . ASP A 1 87 ? 4.590 5.455 5.700 1.00 85.25 87 ASP A C 1
ATOM 726 O O . ASP A 1 87 ? 5.656 4.838 5.735 1.00 85.25 87 ASP A O 1
ATOM 730 N N . PHE A 1 88 ? 3.880 5.575 4.573 1.00 84.25 88 PHE A N 1
ATOM 731 C CA . PHE A 1 88 ? 4.278 4.891 3.338 1.00 84.25 88 PHE A CA 1
ATOM 732 C C . PHE A 1 88 ? 5.536 5.508 2.712 1.00 84.25 88 PHE A C 1
ATOM 734 O O . PHE A 1 88 ? 6.410 4.771 2.267 1.00 84.25 88 PHE A O 1
ATOM 741 N N . GLY A 1 89 ? 5.673 6.839 2.736 1.00 83.44 89 GLY A N 1
ATOM 742 C CA . GLY A 1 89 ? 6.876 7.516 2.243 1.00 83.44 89 GLY A CA 1
ATOM 743 C C . GLY A 1 89 ? 8.097 7.160 3.086 1.00 83.44 89 GLY A C 1
ATOM 744 O O . GLY A 1 89 ? 9.166 6.866 2.555 1.00 83.44 89 GLY A O 1
ATOM 745 N N . PHE A 1 90 ? 7.919 7.076 4.407 1.00 82.81 90 PHE A N 1
ATOM 746 C CA . PHE A 1 90 ? 8.977 6.572 5.278 1.00 82.81 90 PHE A CA 1
ATOM 747 C C . PHE A 1 90 ? 9.338 5.113 4.972 1.00 82.81 90 PHE A C 1
ATOM 749 O O . PHE A 1 90 ? 10.520 4.799 4.943 1.00 82.81 90 PHE A O 1
ATOM 756 N N . ALA A 1 91 ? 8.364 4.234 4.707 1.00 84.00 91 ALA A N 1
ATOM 757 C CA . ALA A 1 91 ? 8.632 2.841 4.338 1.00 84.00 91 ALA A CA 1
ATOM 758 C C . ALA A 1 91 ? 9.455 2.717 3.042 1.00 84.0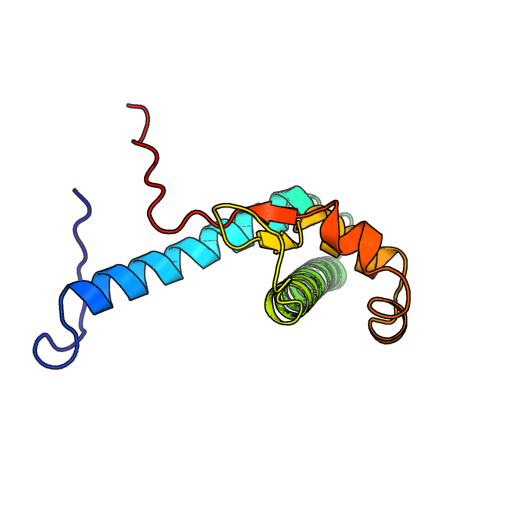0 91 ALA A C 1
ATOM 760 O O . ALA A 1 91 ? 10.369 1.896 2.992 1.00 84.00 91 ALA A O 1
ATOM 761 N N . ILE A 1 92 ? 9.169 3.555 2.038 1.00 84.69 92 ILE A N 1
ATOM 762 C CA . ILE A 1 92 ? 9.938 3.618 0.786 1.00 84.69 92 ILE A CA 1
ATOM 763 C C . ILE A 1 92 ? 11.392 3.997 1.076 1.00 84.69 92 ILE A C 1
ATOM 765 O O . ILE A 1 92 ? 12.289 3.231 0.735 1.00 84.69 92 ILE A O 1
ATOM 769 N N . ASN A 1 93 ? 11.623 5.114 1.775 1.00 81.81 93 ASN A N 1
ATOM 770 C CA . ASN A 1 93 ? 12.978 5.561 2.126 1.00 81.81 93 ASN A CA 1
ATOM 771 C C . ASN A 1 93 ? 13.729 4.498 2.934 1.00 81.81 93 ASN A C 1
ATOM 773 O O . ASN A 1 93 ? 14.892 4.211 2.683 1.00 81.81 93 ASN A O 1
ATOM 777 N N . LEU A 1 94 ? 13.037 3.852 3.874 1.00 78.94 94 LEU A N 1
ATOM 778 C CA . LEU A 1 94 ? 13.598 2.799 4.712 1.00 78.94 94 LEU A CA 1
ATOM 779 C C . LEU A 1 94 ? 14.134 1.624 3.880 1.00 78.94 94 LEU A C 1
ATOM 781 O O . LEU A 1 94 ? 15.184 1.080 4.225 1.00 78.94 94 LEU A O 1
ATOM 785 N N . ILE A 1 95 ? 13.414 1.245 2.819 1.00 80.38 95 ILE A N 1
ATOM 786 C CA . ILE A 1 95 ? 13.778 0.176 1.881 1.00 80.38 95 ILE A CA 1
ATOM 787 C C . ILE A 1 95 ? 14.861 0.630 0.903 1.00 80.38 95 ILE A C 1
ATOM 789 O O . ILE A 1 95 ? 15.811 -0.121 0.696 1.00 80.38 95 ILE A O 1
ATOM 793 N N . TRP A 1 96 ? 14.781 1.848 0.363 1.00 77.19 96 TRP A N 1
ATOM 794 C CA . TRP A 1 96 ? 15.835 2.411 -0.488 1.00 77.19 96 TRP A CA 1
ATOM 795 C C . TRP A 1 96 ? 17.180 2.497 0.232 1.00 77.19 96 TRP A C 1
ATOM 797 O O . TRP A 1 96 ? 18.181 2.006 -0.281 1.00 77.19 96 TRP A O 1
ATOM 807 N N . ASP A 1 97 ? 17.192 3.019 1.458 1.00 73.38 97 ASP A N 1
ATOM 808 C CA . ASP A 1 97 ? 18.411 3.156 2.259 1.00 73.38 97 ASP A CA 1
ATOM 809 C C . ASP A 1 97 ? 18.993 1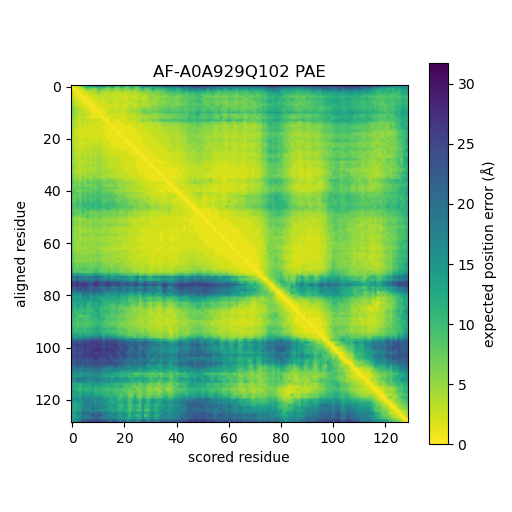.795 2.679 1.00 73.38 97 ASP A C 1
ATOM 811 O O . ASP A 1 97 ? 20.137 1.704 3.119 1.00 73.38 97 ASP A O 1
ATOM 815 N N . ASN A 1 98 ? 18.178 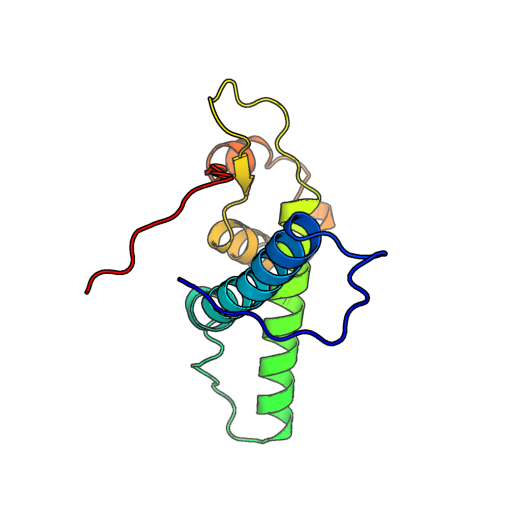0.735 2.677 1.00 67.75 98 ASN A N 1
ATOM 816 C CA . ASN A 1 98 ? 18.538 -0.567 3.233 1.00 67.75 98 ASN A CA 1
ATOM 817 C C . ASN A 1 98 ? 18.017 -1.680 2.335 1.00 67.75 98 ASN A C 1
ATOM 819 O O . ASN A 1 98 ? 17.177 -2.458 2.781 1.00 67.75 98 ASN A O 1
ATOM 823 N N . LEU A 1 99 ? 18.577 -1.780 1.123 1.00 59.97 99 LEU A N 1
ATOM 824 C CA . LEU A 1 99 ? 18.348 -2.808 0.085 1.00 59.97 99 LEU A CA 1
ATOM 825 C C . LEU A 1 99 ? 18.047 -4.240 0.599 1.00 59.97 99 LEU A C 1
ATOM 827 O O . LEU A 1 99 ? 17.444 -5.034 -0.116 1.00 59.97 99 LEU A O 1
ATOM 831 N N . PHE A 1 100 ? 18.402 -4.571 1.848 1.00 57.44 100 PHE A N 1
ATOM 832 C CA . PHE A 1 100 ? 17.999 -5.777 2.566 1.00 57.44 100 PHE A CA 1
ATOM 833 C C . PHE A 1 100 ? 17.060 -5.506 3.761 1.00 57.44 100 PHE A C 1
ATOM 835 O O . PHE A 1 100 ? 17.460 -4.975 4.804 1.00 57.44 100 PHE A O 1
ATOM 842 N N . VAL A 1 101 ? 15.828 -6.026 3.670 1.00 57.38 101 VAL A N 1
ATOM 843 C CA . VAL A 1 101 ? 14.779 -5.960 4.716 1.00 57.38 101 VAL A CA 1
ATOM 844 C C . VAL A 1 101 ? 15.225 -6.549 6.070 1.00 57.38 101 VAL A C 1
ATOM 846 O O . VAL A 1 101 ? 14.734 -6.159 7.130 1.00 57.38 101 VAL A O 1
ATOM 849 N N . SER A 1 102 ? 16.216 -7.442 6.077 1.00 56.28 102 SER A N 1
ATOM 850 C CA . SER A 1 102 ? 16.751 -8.088 7.286 1.00 56.28 102 SER A CA 1
ATOM 851 C C . SER A 1 102 ? 17.555 -7.155 8.212 1.00 56.28 102 SER A C 1
ATOM 853 O O . SER A 1 102 ? 17.700 -7.446 9.408 1.00 56.28 102 SER A O 1
ATOM 855 N N . ARG A 1 103 ? 18.068 -6.025 7.699 1.00 56.72 103 ARG A N 1
ATOM 856 C CA . ARG A 1 103 ? 18.696 -4.941 8.491 1.00 56.72 103 ARG A CA 1
ATOM 857 C C . ARG A 1 103 ? 17.694 -3.878 8.948 1.00 56.72 103 ARG A C 1
ATOM 859 O O . ARG A 1 103 ? 17.968 -3.118 9.866 1.00 56.72 103 ARG A O 1
ATOM 866 N N . LEU A 1 104 ? 16.513 -3.873 8.345 1.00 57.56 104 LEU A N 1
ATOM 867 C CA . LEU A 1 104 ? 15.500 -2.821 8.413 1.00 57.56 104 LEU A CA 1
ATOM 868 C C . LEU A 1 104 ? 14.787 -2.756 9.779 1.00 57.56 104 LEU A C 1
ATOM 870 O O . LEU A 1 104 ? 14.426 -1.674 10.241 1.00 57.56 104 LEU A O 1
ATOM 874 N N . ILE A 1 105 ? 14.625 -3.912 10.435 1.00 57.66 105 ILE A N 1
ATOM 875 C CA . ILE A 1 105 ? 13.919 -4.065 11.723 1.00 57.66 105 ILE A CA 1
ATOM 876 C C . ILE A 1 105 ? 14.885 -4.001 12.921 1.00 57.66 105 ILE A C 1
ATOM 878 O O . ILE A 1 105 ? 14.496 -3.614 14.024 1.00 57.66 105 ILE A O 1
ATOM 882 N N . ARG A 1 106 ? 16.167 -4.336 12.728 1.00 57.00 106 ARG A N 1
ATOM 883 C CA . ARG A 1 106 ? 17.154 -4.330 13.816 1.00 57.00 106 ARG A CA 1
ATOM 884 C C . ARG A 1 106 ? 17.589 -2.898 14.136 1.00 57.00 106 ARG A C 1
ATOM 886 O O . ARG A 1 106 ? 18.240 -2.244 13.335 1.00 57.00 106 ARG A O 1
ATOM 893 N N . GLY A 1 107 ? 17.218 -2.413 15.321 1.00 61.19 107 GLY A N 1
ATOM 894 C CA . GLY A 1 107 ? 17.743 -1.170 15.903 1.00 61.19 107 GLY A CA 1
ATOM 895 C C . GLY A 1 107 ? 17.021 0.132 15.530 1.00 61.19 107 GLY A C 1
ATOM 896 O O . GLY A 1 107 ? 17.323 1.161 16.122 1.00 61.19 107 GLY A O 1
ATOM 897 N N . ARG A 1 108 ? 16.036 0.128 14.615 1.00 66.81 108 ARG A N 1
ATOM 898 C CA . ARG A 1 108 ? 15.303 1.354 14.202 1.00 66.81 108 ARG A CA 1
ATOM 899 C C . ARG A 1 108 ? 13.869 1.466 14.728 1.00 66.81 108 ARG A C 1
ATOM 901 O O . ARG A 1 108 ? 13.089 2.285 14.242 1.00 66.81 108 ARG A O 1
ATOM 908 N N . ASN A 1 109 ? 13.529 0.696 15.761 1.00 68.31 109 ASN A N 1
ATOM 909 C CA . ASN A 1 109 ? 12.196 0.690 16.375 1.00 68.31 109 ASN A CA 1
ATOM 910 C C . ASN A 1 109 ? 11.729 2.085 16.826 1.00 68.31 109 ASN A C 1
ATOM 912 O O . ASN A 1 109 ? 10.546 2.404 16.710 1.00 68.31 109 ASN A O 1
ATOM 916 N N . ASP A 1 110 ? 12.641 2.940 17.287 1.00 70.94 110 ASP A N 1
ATOM 917 C CA . ASP A 1 110 ? 12.288 4.280 17.765 1.00 70.94 110 ASP A CA 1
ATOM 918 C C . ASP A 1 110 ? 11.982 5.258 16.625 1.00 70.94 110 ASP A C 1
ATOM 920 O O . ASP A 1 110 ? 11.067 6.076 16.738 1.00 70.94 110 ASP A O 1
ATOM 924 N N . LEU A 1 111 ? 12.672 5.133 15.487 1.00 73.25 111 LEU A N 1
ATOM 925 C CA . LEU A 1 111 ? 12.370 5.902 14.273 1.00 73.25 111 LEU A CA 1
ATOM 926 C C . LEU A 1 111 ? 11.034 5.464 13.663 1.00 73.25 111 LEU A C 1
ATOM 928 O O . LEU A 1 111 ? 10.210 6.308 13.302 1.00 73.25 111 LEU A O 1
ATOM 932 N N . ILE A 1 112 ? 10.786 4.151 13.641 1.00 74.81 112 ILE A N 1
ATOM 933 C CA . ILE A 1 112 ? 9.523 3.554 13.190 1.00 74.81 112 ILE A CA 1
ATOM 934 C C . ILE A 1 112 ? 8.347 4.086 14.022 1.00 74.81 112 ILE A C 1
ATOM 936 O O . ILE A 1 112 ? 7.328 4.461 13.452 1.00 74.81 112 ILE A O 1
ATOM 940 N N . LYS A 1 113 ? 8.485 4.203 15.352 1.00 72.81 113 LYS A N 1
ATOM 941 C CA . LYS A 1 113 ? 7.436 4.764 16.231 1.00 72.81 113 LYS A CA 1
ATOM 942 C C . LYS A 1 113 ? 7.147 6.248 15.966 1.00 72.81 113 LYS A C 1
ATOM 944 O O . LYS A 1 113 ? 5.999 6.673 16.117 1.00 72.81 113 LYS A O 1
ATOM 949 N N . LYS A 1 114 ? 8.159 7.038 15.582 1.00 77.56 114 LYS A N 1
ATOM 950 C CA . LYS A 1 114 ? 8.014 8.480 15.298 1.00 77.56 114 LYS A CA 1
ATOM 951 C C . LYS A 1 114 ? 7.302 8.752 13.968 1.00 77.56 114 LYS A C 1
ATOM 953 O O . LYS A 1 114 ? 6.543 9.712 13.879 1.00 77.56 114 LYS A O 1
ATOM 958 N N . ARG A 1 115 ? 7.511 7.915 12.947 1.00 81.88 115 ARG A N 1
ATOM 959 C CA . ARG A 1 115 ? 6.983 8.106 11.581 1.00 81.88 115 ARG A CA 1
ATOM 960 C C . ARG A 1 115 ? 5.769 7.215 11.310 1.00 81.88 115 ARG A C 1
ATOM 962 O O . ARG A 1 115 ? 5.803 6.311 10.480 1.00 81.88 115 ARG A O 1
ATOM 969 N N . THR A 1 116 ? 4.681 7.475 12.033 1.00 82.25 116 THR A N 1
ATOM 970 C CA . THR A 1 116 ? 3.436 6.703 11.919 1.00 82.25 116 THR A CA 1
ATOM 971 C C . THR A 1 116 ? 2.231 7.569 11.598 1.00 82.25 116 THR A C 1
ATOM 973 O O . THR A 1 116 ? 2.116 8.691 12.087 1.00 82.25 116 THR A O 1
ATOM 976 N N . GLN A 1 117 ? 1.293 7.007 10.842 1.00 81.50 117 GLN A N 1
ATOM 977 C CA . GLN A 1 117 ? 0.007 7.618 10.529 1.00 81.50 117 GLN A CA 1
ATOM 978 C C . GLN A 1 117 ? -1.123 6.880 11.257 1.00 81.50 117 GLN A C 1
ATOM 980 O O . GLN A 1 117 ? -1.091 5.646 11.331 1.00 81.50 117 GLN A O 1
ATOM 985 N N . PRO A 1 118 ? -2.115 7.603 11.808 1.00 80.94 118 PRO A N 1
ATOM 986 C CA . PRO A 1 118 ? -3.274 6.980 12.427 1.00 80.94 118 PRO A CA 1
ATOM 987 C C . PRO A 1 118 ? -4.179 6.366 11.356 1.00 80.94 118 PRO A C 1
ATOM 989 O O . PRO A 1 118 ? -4.553 7.030 10.388 1.00 80.94 118 PRO A O 1
ATOM 992 N N . GLU A 1 119 ? -4.596 5.122 11.561 1.00 75.62 119 GLU A N 1
ATOM 993 C CA . GLU A 1 119 ? -5.715 4.554 10.822 1.00 75.62 119 GLU A CA 1
ATOM 994 C C . GLU A 1 119 ? -7.021 5.014 11.454 1.00 75.62 119 GLU A C 1
ATOM 996 O O . GLU A 1 119 ? -7.270 4.818 12.645 1.00 75.62 119 GLU A O 1
ATOM 1001 N N . ARG A 1 120 ? -7.854 5.657 10.638 1.00 73.44 120 ARG A N 1
ATOM 1002 C CA . ARG A 1 120 ? -9.174 6.146 11.030 1.00 73.44 120 ARG A CA 1
ATOM 1003 C C . ARG A 1 120 ? -10.226 5.306 10.307 1.00 73.44 120 ARG A C 1
ATOM 1005 O O . ARG A 1 120 ? -10.663 5.714 9.228 1.00 73.44 120 ARG A O 1
ATOM 1012 N N . PRO A 1 121 ? -10.594 4.127 10.842 1.00 64.44 121 PRO A N 1
ATOM 1013 C CA . PRO A 1 121 ? -11.740 3.399 10.315 1.00 64.44 121 PRO A CA 1
ATOM 1014 C C . PRO A 1 121 ? -12.964 4.321 10.424 1.00 64.44 121 PRO A C 1
ATOM 1016 O O . PRO A 1 121 ? -13.124 5.008 11.431 1.00 64.44 121 PRO A O 1
ATOM 1019 N N . ASN A 1 122 ? -13.776 4.388 9.368 1.00 65.88 122 ASN A N 1
ATOM 1020 C CA . ASN A 1 122 ? -14.989 5.220 9.263 1.00 65.88 122 ASN A CA 1
ATOM 1021 C C . ASN A 1 122 ? -14.785 6.717 8.973 1.00 65.88 122 ASN A C 1
ATOM 1023 O O . ASN A 1 122 ? -15.707 7.511 9.155 1.00 65.88 122 ASN A O 1
ATOM 1027 N N . ARG A 1 123 ? -13.615 7.137 8.474 1.00 66.56 123 ARG A N 1
ATOM 1028 C CA . ARG A 1 123 ? -13.488 8.493 7.920 1.00 66.56 123 ARG A CA 1
ATOM 1029 C C . ARG A 1 123 ? -14.172 8.570 6.549 1.00 66.56 123 ARG A C 1
ATOM 1031 O O . ARG A 1 123 ? -13.624 8.080 5.567 1.00 66.56 123 ARG A O 1
ATOM 1038 N N . ALA A 1 124 ? -15.322 9.231 6.488 1.00 61.28 124 ALA A N 1
ATOM 1039 C CA . ALA A 1 124 ? -15.954 9.663 5.247 1.00 61.28 124 ALA A CA 1
ATOM 1040 C C . ALA A 1 124 ? -15.777 11.182 5.115 1.00 61.28 124 ALA A C 1
ATOM 1042 O O . ALA A 1 124 ? -16.360 11.938 5.888 1.00 61.28 124 ALA A O 1
ATOM 1043 N N . ASP A 1 125 ? -14.946 11.637 4.173 1.00 64.69 125 ASP A N 1
ATOM 1044 C CA . ASP A 1 125 ? -14.922 13.058 3.815 1.00 64.69 125 ASP A CA 1
ATOM 1045 C C . ASP A 1 125 ? -16.061 13.302 2.806 1.00 64.69 125 ASP A C 1
ATOM 1047 O O . ASP A 1 125 ? -16.121 12.608 1.783 1.00 64.69 125 ASP A O 1
ATOM 1051 N N . PRO A 1 126 ? -16.986 14.245 3.063 1.00 59.88 126 PRO A N 1
ATOM 1052 C CA . PRO A 1 126 ? -18.025 14.572 2.099 1.00 59.88 126 PRO A CA 1
ATOM 1053 C C . PRO A 1 126 ? -17.379 15.072 0.804 1.00 59.88 126 PRO A C 1
ATOM 1055 O O . PRO A 1 126 ? -16.445 15.878 0.821 1.00 59.88 126 PRO A O 1
ATOM 1058 N N . ARG A 1 127 ? -17.874 14.585 -0.340 1.00 56.56 127 ARG A N 1
ATOM 1059 C CA . ARG A 1 127 ? -17.415 15.051 -1.651 1.00 56.56 127 ARG A CA 1
ATOM 1060 C C . ARG A 1 127 ? -17.775 16.532 -1.762 1.00 56.56 127 ARG A C 1
ATOM 1062 O O . ARG A 1 127 ? -18.958 16.866 -1.706 1.00 56.56 127 ARG A O 1
ATOM 1069 N N . LYS A 1 128 ? -16.768 17.406 -1.880 1.00 62.94 128 LYS A N 1
ATOM 1070 C CA . LYS A 1 12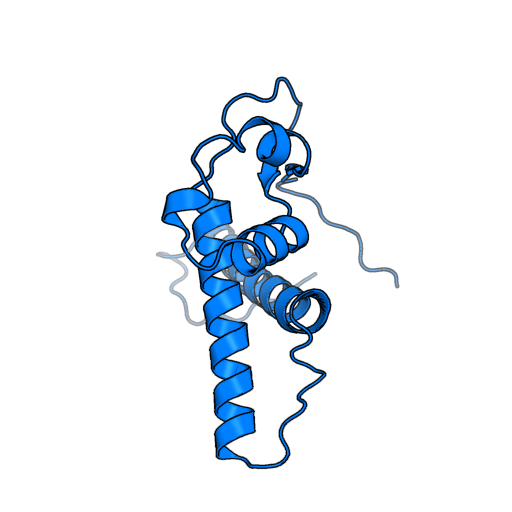8 ? -17.003 18.819 -2.201 1.00 62.94 128 LYS A CA 1
ATOM 1071 C C . LYS A 1 128 ? -17.781 18.859 -3.521 1.00 62.94 128 LYS A C 1
ATOM 1073 O O . LYS A 1 128 ? -17.345 18.228 -4.486 1.00 62.94 128 LYS A O 1
ATOM 1078 N N . LYS A 1 129 ? -18.966 19.470 -3.481 1.00 49.28 129 LYS A N 1
ATOM 1079 C CA . LYS A 1 129 ? -19.763 19.776 -4.670 1.00 49.28 129 LYS A CA 1
ATOM 1080 C C . LYS A 1 129 ? -19.089 20.887 -5.457 1.00 49.28 129 LYS A C 1
ATOM 1082 O O . LYS A 1 129 ? -18.476 21.754 -4.794 1.00 49.28 129 LYS A O 1
#

Sequence (129 aa):
MITVITNLDPEEFITDDIKEIYRLRWQEEIGFRILKGSLALDSIHSRKEENIIGEIFAKLTLYNLCSRVRNTLKIRKLKKKHIHKLDFGFAINLIWDNLFVSRLIRGRNDLIKKRTQPERPNRADPRKK

Mean predicted aligned error: 8.22 Å

Secondary structure (DSSP, 8-state):
-------S-TTTS-HHHHHHHHHHHHHHHHHHHHHHHHH-TT-----SHHHHHHHHHHHHHHHHHHHHHHHH------SSSS-EEE-HHHHHHHHHTTSSHHHHSSS-HHHHHHSEEE--TT--PPPP-

Radius of gyration: 18.41 Å; Cα contacts (8 Å, |Δi|>4): 80; chains: 1; bounding box: 47×35×49 Å

Solvent-accessible surface area (backbone atoms only — not comparable to full-atom values): 8017 Å² total; per-residue (Å²): 138,88,88,85,87,78,90,71,55,70,89,83,47,46,74,67,52,55,51,48,54,55,54,53,57,50,50,53,58,53,47,52,51,44,40,36,68,77,58,37,62,83,64,73,86,57,87,51,67,73,52,40,54,48,52,52,51,52,47,50,52,50,51,53,50,38,50,51,51,39,69,66,50,68,58,78,82,64,101,55,98,49,62,46,34,53,31,67,67,58,41,47,52,52,42,69,79,32,86,48,73,83,60,57,68,64,89,40,61,69,61,52,68,72,48,50,41,71,56,63,87,87,76,76,78,80,79,83,127

Foldseek 3Di:
DDDDDDPDDCVVAPPVNVVVVVVVVVVVVVLVVCLCPLVVLVDDDDPDPVVNVVSNVVSVVLSVVLVVVQVVPQVPDDPDPAGKTADSSVSSVLCVVPVDPVVSPPPCNVVRVVRIDGDDPPDDDPDDD

pLDDT: mean 81.41, std 12.98, range [49.28, 97.19]